Protein AF-A0A352HSD8-F1 (afdb_monomer)

Structure (mmCIF, N/CA/C/O backbone):
data_AF-A0A352HSD8-F1
#
_entry.id   AF-A0A352HSD8-F1
#
loop_
_atom_site.group_PDB
_atom_site.id
_atom_site.type_symbol
_atom_site.label_atom_id
_atom_site.label_alt_id
_atom_site.label_comp_id
_atom_site.label_asym_id
_atom_site.label_entity_id
_atom_site.label_seq_id
_atom_site.pdbx_PDB_ins_code
_atom_site.Cartn_x
_atom_site.Cartn_y
_atom_site.Cartn_z
_atom_site.occupancy
_atom_site.B_iso_or_equiv
_atom_site.auth_seq_id
_atom_site.auth_comp_id
_atom_site.auth_asym_id
_atom_site.auth_atom_id
_atom_site.pdbx_PDB_model_num
ATOM 1 N N . MET A 1 1 ? -58.521 2.408 -11.385 1.00 40.47 1 MET A N 1
ATOM 2 C CA . MET A 1 1 ? -57.598 2.775 -10.293 1.00 40.47 1 MET A CA 1
ATOM 3 C C . MET A 1 1 ? -56.200 2.446 -10.793 1.00 40.47 1 MET A C 1
ATOM 5 O O . MET A 1 1 ? -55.923 1.276 -11.010 1.00 40.47 1 MET A O 1
ATOM 9 N N . LEU A 1 2 ? -55.418 3.462 -11.162 1.00 31.62 2 LEU A N 1
ATOM 10 C CA . LEU A 1 2 ? -54.101 3.309 -11.788 1.00 31.62 2 LEU A CA 1
ATOM 11 C C . LEU A 1 2 ? -53.047 3.590 -10.711 1.00 31.62 2 LEU A C 1
ATOM 13 O O . LEU A 1 2 ? -52.979 4.710 -10.210 1.00 31.62 2 LEU A O 1
ATOM 17 N N . THR A 1 3 ? -52.281 2.580 -10.314 1.00 36.09 3 THR A N 1
ATOM 18 C CA . THR A 1 3 ? -51.208 2.733 -9.326 1.00 36.09 3 THR A CA 1
ATOM 19 C C . THR A 1 3 ? -49.914 3.022 -10.078 1.00 36.09 3 THR A C 1
ATOM 21 O O . THR A 1 3 ? -49.391 2.157 -10.775 1.00 36.09 3 THR A O 1
ATOM 24 N N . VAL A 1 4 ? -49.417 4.254 -9.978 1.00 36.19 4 VAL A N 1
ATOM 25 C CA . VAL A 1 4 ? -48.084 4.623 -10.467 1.00 36.19 4 VAL A CA 1
ATOM 26 C C . VAL A 1 4 ? -47.073 4.149 -9.428 1.00 36.19 4 VAL A C 1
ATOM 28 O O . VAL A 1 4 ? -47.082 4.624 -8.294 1.00 36.19 4 VAL A O 1
ATOM 31 N N . ALA A 1 5 ? -46.217 3.199 -9.800 1.00 42.53 5 ALA A N 1
ATOM 32 C CA . ALA A 1 5 ? -45.035 2.864 -9.019 1.00 42.53 5 ALA A CA 1
ATOM 33 C C . ALA A 1 5 ? -43.939 3.885 -9.351 1.00 42.53 5 ALA A C 1
ATOM 35 O O . ALA A 1 5 ? -43.409 3.901 -10.460 1.00 42.53 5 ALA A O 1
ATOM 36 N N . VAL A 1 6 ? -43.621 4.758 -8.396 1.00 39.59 6 VAL A N 1
ATOM 37 C CA . VAL A 1 6 ? -42.426 5.601 -8.465 1.00 39.59 6 VAL A CA 1
ATOM 38 C C . VAL A 1 6 ? -41.250 4.735 -8.023 1.00 39.59 6 VAL A C 1
ATOM 40 O O . VAL A 1 6 ? -41.078 4.465 -6.838 1.00 39.59 6 VAL A O 1
ATOM 43 N N . LEU A 1 7 ? -40.460 4.263 -8.986 1.00 39.25 7 LEU A N 1
ATOM 44 C CA . LEU A 1 7 ? -39.137 3.709 -8.718 1.00 39.25 7 LEU A CA 1
ATOM 45 C C . LEU A 1 7 ? -38.221 4.879 -8.351 1.00 39.25 7 LEU A C 1
ATOM 47 O O . LEU A 1 7 ? -37.704 5.5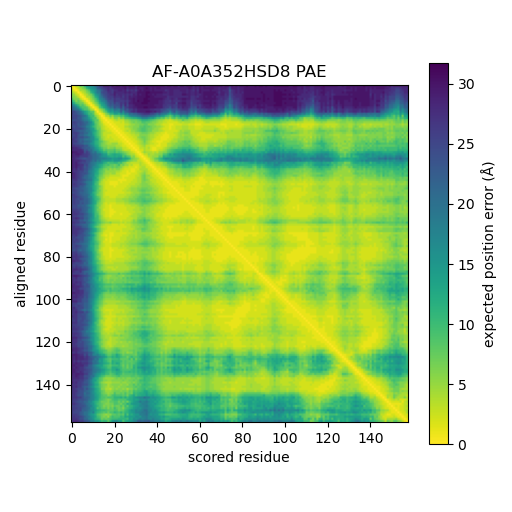74 -9.221 1.00 39.25 7 LEU A O 1
ATOM 51 N N . SER A 1 8 ? -38.041 5.125 -7.056 1.00 45.00 8 SER A N 1
ATOM 52 C CA . SER A 1 8 ? -36.947 5.961 -6.575 1.00 45.00 8 SER A CA 1
ATOM 53 C C . SER A 1 8 ? -35.644 5.190 -6.787 1.00 45.00 8 SER A C 1
ATOM 55 O O . SER A 1 8 ? -35.284 4.332 -5.980 1.00 45.00 8 SER A O 1
ATOM 57 N N . SER A 1 9 ? -34.954 5.458 -7.895 1.00 46.00 9 SER A N 1
ATOM 58 C CA . SER A 1 9 ? -33.572 5.031 -8.078 1.00 46.00 9 SER A CA 1
ATOM 59 C C . SER A 1 9 ? -32.712 5.776 -7.060 1.00 46.00 9 SER A C 1
ATOM 61 O O . SER A 1 9 ? -32.388 6.948 -7.246 1.00 46.00 9 SER A O 1
ATOM 63 N N . VAL A 1 10 ? -32.360 5.108 -5.965 1.00 45.06 10 VAL A N 1
ATOM 64 C CA . VAL A 1 10 ? -31.220 5.530 -5.155 1.00 45.06 10 VAL A CA 1
ATOM 65 C C . VAL A 1 10 ? -30.002 5.277 -6.035 1.00 45.06 10 VAL A C 1
ATOM 67 O O . VAL A 1 10 ? -29.630 4.127 -6.260 1.00 45.06 10 VAL A O 1
ATOM 70 N N . SER A 1 11 ? -29.421 6.333 -6.600 1.00 44.09 11 SER A N 1
ATOM 71 C CA . SER A 1 11 ? -28.093 6.268 -7.202 1.00 44.09 11 SER A CA 1
ATOM 72 C C . SER A 1 11 ? -27.098 6.004 -6.072 1.00 44.09 11 SER A C 1
ATOM 74 O O . SER A 1 11 ? -26.527 6.929 -5.496 1.00 44.09 11 SER A O 1
ATOM 76 N N . GLY A 1 12 ? -26.954 4.737 -5.684 1.00 42.44 12 GLY A N 1
ATOM 77 C CA . GLY A 1 12 ? -25.800 4.292 -4.921 1.00 42.44 12 GLY A CA 1
ATOM 78 C C . GLY A 1 12 ? -24.594 4.489 -5.823 1.00 42.44 12 GLY A C 1
ATOM 79 O O . GLY A 1 12 ? -24.432 3.753 -6.792 1.00 42.44 12 GLY A O 1
ATOM 80 N N . TYR A 1 13 ? -23.820 5.542 -5.575 1.00 51.59 13 TYR A N 1
ATOM 81 C CA . TYR A 1 13 ? -22.578 5.777 -6.296 1.00 51.59 13 TYR A CA 1
ATOM 82 C C . TYR A 1 13 ? -21.651 4.583 -6.054 1.00 51.59 13 TYR A C 1
ATOM 84 O O . TYR A 1 13 ? -21.460 4.163 -4.910 1.00 51.59 13 TYR A O 1
ATOM 92 N N . ALA A 1 14 ? -21.148 3.995 -7.139 1.00 55.03 14 ALA A N 1
ATOM 93 C CA . ALA A 1 14 ? -20.229 2.873 -7.065 1.00 55.03 14 ALA A CA 1
ATOM 94 C C . ALA A 1 14 ? -18.938 3.344 -6.387 1.00 55.03 14 ALA A C 1
ATOM 96 O O . ALA A 1 14 ? -18.363 4.360 -6.763 1.00 55.03 14 ALA A O 1
ATOM 97 N N . TYR A 1 15 ? -18.514 2.621 -5.356 1.00 65.44 15 TYR A N 1
ATOM 98 C CA . TYR A 1 15 ? -17.224 2.819 -4.714 1.00 65.44 15 TYR A CA 1
ATOM 99 C C . TYR A 1 15 ? -16.107 2.739 -5.775 1.00 65.44 15 TYR A C 1
ATOM 101 O O . TYR A 1 15 ? -15.970 1.714 -6.440 1.00 65.44 15 TYR A O 1
ATOM 109 N N . GLU A 1 16 ? -15.314 3.805 -5.927 1.00 74.50 16 GLU A N 1
ATOM 110 C CA . GLU A 1 16 ? -14.109 3.792 -6.765 1.00 74.50 16 GLU A CA 1
ATOM 111 C C . GLU A 1 16 ? -12.862 3.596 -5.881 1.00 74.50 16 GLU A C 1
ATOM 113 O O . GLU A 1 16 ? -12.639 4.399 -4.960 1.00 74.50 16 GLU A O 1
ATOM 118 N N . PRO A 1 17 ? -12.074 2.525 -6.098 1.00 84.69 17 PRO A N 1
ATOM 119 C CA . PRO A 1 17 ? -10.841 2.275 -5.354 1.00 84.69 17 PRO A CA 1
ATOM 120 C C . PRO A 1 17 ? -9.745 3.286 -5.719 1.00 84.69 17 PRO A C 1
ATOM 122 O O . PRO A 1 17 ? -9.711 3.827 -6.815 1.00 84.69 17 PRO A O 1
ATOM 125 N N . LEU A 1 18 ? -8.813 3.542 -4.806 1.00 86.31 18 LEU A N 1
ATOM 126 C CA . LEU A 1 18 ? -7.602 4.326 -5.078 1.00 86.31 18 LEU A CA 1
ATOM 127 C C . LEU A 1 18 ? -6.508 3.484 -5.742 1.00 86.31 18 LEU A C 1
ATOM 129 O O . LEU A 1 18 ? -5.683 4.010 -6.485 1.00 86.31 18 LEU A O 1
ATOM 133 N N . VAL A 1 19 ? -6.507 2.183 -5.457 1.00 90.75 19 VAL A N 1
ATOM 134 C CA . VAL A 1 19 ? -5.632 1.200 -6.095 1.00 90.75 19 VAL A CA 1
ATOM 135 C C . VAL A 1 19 ? -6.305 0.722 -7.380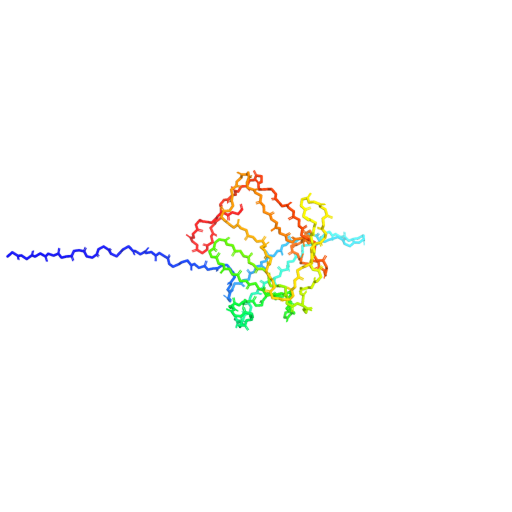 1.00 90.75 19 VAL A C 1
ATOM 137 O O . VAL A 1 19 ? -7.091 -0.222 -7.352 1.00 90.75 19 VAL A O 1
ATOM 140 N N . GLN A 1 20 ? -6.061 1.440 -8.476 1.00 91.50 20 GLN A N 1
ATOM 141 C CA . GLN A 1 20 ? -6.576 1.134 -9.813 1.00 91.50 20 GLN A CA 1
ATOM 142 C C . GLN A 1 20 ? -5.730 1.795 -10.905 1.00 91.50 20 GLN A C 1
ATOM 144 O O . GLN A 1 20 ? -5.053 2.796 -10.659 1.00 91.50 20 GLN A O 1
ATOM 149 N N . GLU A 1 21 ? -5.826 1.261 -12.121 1.00 91.62 21 GLU A N 1
ATOM 150 C CA . GLU A 1 21 ? -5.238 1.857 -13.323 1.00 91.62 21 GLU A CA 1
ATOM 151 C C . GLU A 1 21 ? -5.713 3.298 -13.567 1.00 91.62 21 GLU A C 1
ATOM 153 O O . GLU A 1 21 ? -6.793 3.716 -13.147 1.00 91.62 21 GLU A O 1
ATOM 158 N N . GLY A 1 22 ? -4.907 4.063 -14.306 1.00 88.06 22 GLY A N 1
ATOM 159 C CA . GLY A 1 22 ? -5.271 5.407 -14.764 1.00 88.06 22 GLY A CA 1
ATOM 160 C C . GLY A 1 22 ? -5.127 6.513 -13.714 1.00 88.06 22 GLY A C 1
ATOM 161 O O . GLY A 1 22 ? -5.310 7.684 -14.049 1.00 88.06 22 GLY A O 1
ATOM 162 N N . LEU A 1 23 ? -4.753 6.175 -12.476 1.00 86.25 23 LEU A N 1
ATOM 163 C CA . LEU A 1 23 ? -4.408 7.138 -11.432 1.00 86.25 23 LEU A CA 1
ATOM 164 C C . LEU A 1 23 ? -2.890 7.271 -11.275 1.00 86.25 23 LEU A C 1
ATOM 166 O O . LEU A 1 23 ? -2.152 6.287 -11.316 1.00 86.25 23 LEU A O 1
ATOM 170 N N . VAL A 1 24 ? -2.440 8.508 -11.047 1.00 88.44 24 VAL A N 1
ATOM 171 C CA . VAL A 1 24 ? -1.043 8.837 -10.739 1.00 88.44 24 VAL A CA 1
ATOM 172 C C . VAL A 1 24 ? -0.987 9.525 -9.382 1.00 88.44 24 VAL A C 1
ATOM 174 O O . VAL A 1 24 ? -1.669 10.525 -9.150 1.00 88.44 24 VAL A O 1
ATOM 177 N N . TRP A 1 25 ? -0.178 8.985 -8.480 1.00 85.94 25 TRP A N 1
ATOM 178 C CA . TRP A 1 25 ? 0.088 9.536 -7.162 1.00 85.94 25 TRP A CA 1
ATOM 179 C C . TRP A 1 25 ? 1.403 10.302 -7.220 1.00 85.94 25 TRP A C 1
ATOM 181 O O . TRP A 1 25 ? 2.460 9.721 -7.445 1.00 85.94 25 TRP A O 1
ATOM 191 N N . ASN A 1 26 ? 1.333 11.615 -7.025 1.00 85.31 26 ASN A N 1
ATOM 192 C CA . ASN A 1 26 ? 2.522 12.456 -6.982 1.00 85.31 26 ASN A CA 1
ATOM 193 C C . ASN A 1 26 ? 2.889 12.755 -5.530 1.00 85.31 26 ASN A C 1
ATOM 195 O O . ASN A 1 26 ? 2.081 13.331 -4.797 1.00 85.31 26 ASN A O 1
ATOM 199 N N . THR A 1 27 ? 4.106 12.407 -5.133 1.00 81.38 27 THR A N 1
ATOM 200 C CA . THR A 1 27 ? 4.726 12.890 -3.898 1.00 81.38 27 THR A CA 1
ATOM 201 C C . THR A 1 27 ? 5.756 13.955 -4.252 1.00 81.38 27 THR A C 1
ATOM 203 O O . THR A 1 27 ? 6.362 13.918 -5.318 1.00 81.38 27 THR A O 1
ATOM 206 N N . SER A 1 28 ? 5.910 14.965 -3.397 1.00 85.38 28 SER A N 1
ATOM 207 C CA . SER A 1 28 ? 6.910 16.013 -3.598 1.00 85.38 28 SER A CA 1
ATOM 208 C C . SER A 1 28 ? 7.726 16.219 -2.338 1.00 85.38 28 SER A C 1
ATOM 210 O O . SER A 1 28 ? 7.146 16.407 -1.264 1.00 85.38 28 SER A O 1
ATOM 212 N N . HIS A 1 29 ? 9.043 16.270 -2.477 1.00 82.12 29 HIS A N 1
ATOM 213 C CA . HIS A 1 29 ? 9.971 16.543 -1.385 1.00 82.12 29 HIS A CA 1
ATOM 214 C C . HIS A 1 29 ? 11.064 17.516 -1.813 1.00 82.12 29 HIS A C 1
ATOM 216 O O . HIS A 1 29 ? 11.312 17.733 -2.998 1.00 82.12 29 HIS A O 1
ATOM 222 N N . GLU A 1 30 ? 11.709 18.143 -0.834 1.00 89.00 30 GLU A N 1
ATOM 223 C CA . GLU A 1 30 ? 12.887 18.969 -1.078 1.00 89.00 30 GLU A CA 1
ATOM 224 C C . GLU A 1 30 ? 14.154 18.142 -0.870 1.00 89.00 30 GLU A C 1
ATOM 226 O O . GLU A 1 30 ? 14.381 17.575 0.200 1.00 89.00 30 GLU A O 1
ATOM 231 N N . GLU A 1 31 ? 15.008 18.115 -1.887 1.00 86.38 31 GLU A N 1
ATOM 232 C CA . GLU A 1 31 ? 16.352 17.560 -1.792 1.00 86.38 31 GLU A CA 1
ATOM 233 C C . GLU A 1 31 ? 17.384 18.674 -1.712 1.00 86.38 31 GLU A C 1
ATOM 235 O O . GLU A 1 31 ? 17.271 19.719 -2.361 1.00 86.38 31 GLU A O 1
ATOM 240 N N . ARG A 1 32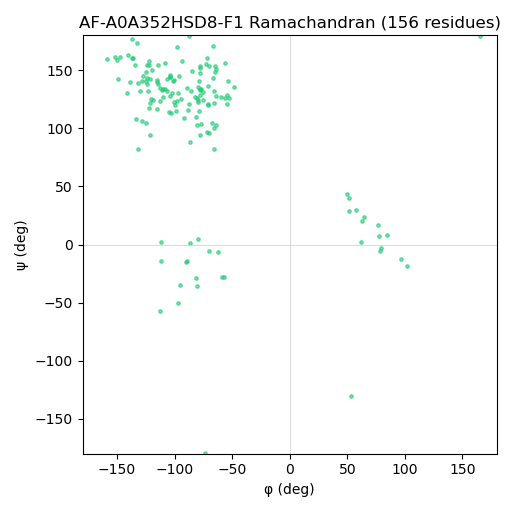 ? 18.439 18.422 -0.936 1.00 86.19 32 ARG A N 1
ATOM 241 C CA . ARG A 1 32 ? 19.577 19.325 -0.816 1.00 86.19 32 ARG A CA 1
ATOM 242 C C . ARG A 1 32 ? 20.879 18.551 -0.936 1.00 86.19 32 ARG A C 1
ATOM 244 O O . ARG A 1 32 ? 21.287 17.862 -0.005 1.00 86.19 32 ARG A O 1
ATOM 251 N N . GLU A 1 33 ? 21.567 18.726 -2.055 1.00 83.25 33 GLU A N 1
ATOM 252 C CA . GLU A 1 33 ? 22.951 18.275 -2.192 1.00 83.25 33 GLU A CA 1
ATOM 253 C C . GLU A 1 33 ? 23.901 19.253 -1.482 1.00 83.25 33 GLU A C 1
ATOM 255 O O . GLU A 1 33 ? 23.602 20.445 -1.326 1.00 83.25 33 GLU A O 1
ATOM 260 N N . TYR A 1 34 ? 25.063 18.761 -1.050 1.00 80.50 34 TYR A N 1
ATOM 261 C CA . TYR A 1 34 ? 26.072 19.576 -0.374 1.00 80.50 34 TYR A CA 1
ATOM 262 C C . TYR A 1 34 ? 26.472 20.783 -1.242 1.00 80.50 34 TYR A C 1
ATOM 264 O O . TYR A 1 34 ? 26.859 20.624 -2.396 1.00 80.50 34 TYR A O 1
ATOM 272 N N . ASN A 1 35 ? 26.379 21.994 -0.681 1.00 81.81 35 ASN A N 1
ATOM 273 C CA . ASN A 1 35 ? 26.607 23.280 -1.362 1.00 81.81 35 ASN A CA 1
ATOM 274 C C . ASN A 1 35 ? 25.649 23.623 -2.525 1.00 81.81 35 ASN A C 1
ATOM 276 O O . ASN A 1 35 ? 25.968 24.499 -3.329 1.00 81.81 35 ASN A O 1
ATOM 280 N N . SER A 1 36 ? 24.465 23.008 -2.595 1.00 85.88 36 SER A N 1
ATOM 281 C CA . SER A 1 36 ? 23.423 23.363 -3.571 1.00 85.88 36 SER A CA 1
ATOM 282 C C . SER A 1 36 ? 22.224 24.080 -2.931 1.00 85.88 36 SER A C 1
ATOM 284 O O . SER A 1 36 ? 21.949 23.955 -1.728 1.00 85.88 36 SER A O 1
ATOM 286 N N . SER A 1 37 ? 21.502 24.855 -3.744 1.00 89.19 37 SER A N 1
ATOM 287 C CA . SER A 1 37 ? 20.160 25.318 -3.390 1.00 89.19 37 SER A CA 1
ATOM 288 C C . SER A 1 37 ? 19.206 24.121 -3.326 1.00 89.19 37 SER A C 1
ATOM 290 O O . SER A 1 37 ? 19.344 23.216 -4.150 1.00 89.19 37 SER A O 1
ATOM 292 N N . PRO A 1 38 ? 18.241 24.107 -2.387 1.00 88.88 38 PRO A N 1
ATOM 293 C CA . PRO A 1 38 ? 17.209 23.081 -2.369 1.00 88.88 38 PRO A CA 1
ATOM 294 C C . PRO A 1 38 ? 16.499 23.009 -3.722 1.00 88.88 38 PRO A C 1
ATOM 296 O O . PRO A 1 38 ? 16.242 24.045 -4.345 1.00 88.88 38 PRO A O 1
ATOM 299 N N . ARG A 1 39 ? 16.185 21.795 -4.167 1.00 89.00 39 ARG A N 1
ATOM 300 C CA . ARG A 1 39 ? 15.337 21.559 -5.337 1.00 89.00 39 ARG A CA 1
ATOM 301 C C . ARG A 1 39 ? 14.131 20.729 -4.931 1.00 89.00 39 ARG A C 1
ATOM 303 O O . ARG A 1 39 ? 14.254 19.813 -4.121 1.00 89.00 39 ARG A O 1
ATOM 310 N N . THR A 1 40 ? 12.982 21.035 -5.518 1.00 89.56 40 THR A N 1
ATOM 311 C CA . THR A 1 40 ? 11.789 20.200 -5.386 1.00 89.56 40 THR A CA 1
ATOM 312 C C . THR A 1 40 ? 11.907 19.015 -6.333 1.00 89.56 40 THR A C 1
ATOM 314 O O . THR A 1 40 ? 12.087 19.200 -7.537 1.00 89.56 40 THR A O 1
ATOM 317 N N . VAL A 1 41 ? 11.794 17.814 -5.784 1.00 87.25 41 VAL A N 1
ATOM 318 C CA . VAL A 1 41 ? 11.638 16.567 -6.528 1.00 87.25 41 VAL A CA 1
ATOM 319 C C . VAL A 1 41 ? 10.169 16.173 -6.477 1.00 87.25 41 VAL A C 1
ATOM 321 O O . VAL A 1 41 ? 9.499 16.398 -5.469 1.00 87.25 41 VAL A O 1
ATOM 324 N N . ILE A 1 42 ? 9.660 15.659 -7.595 1.00 87.25 42 ILE A N 1
ATOM 325 C CA . ILE A 1 42 ? 8.310 15.112 -7.700 1.00 87.25 42 ILE A CA 1
ATOM 326 C C . ILE A 1 42 ? 8.455 13.667 -8.154 1.00 87.25 42 ILE A C 1
ATOM 328 O O . ILE A 1 42 ? 8.937 13.417 -9.259 1.00 87.25 42 ILE A O 1
ATOM 332 N N . ASP A 1 43 ? 8.018 12.746 -7.310 1.00 85.62 43 ASP A N 1
ATOM 333 C CA . ASP A 1 43 ? 7.963 11.326 -7.607 1.00 85.62 43 ASP A CA 1
ATOM 334 C C . ASP A 1 43 ? 6.545 10.952 -8.031 1.00 85.62 43 ASP A C 1
ATOM 336 O O . ASP A 1 43 ? 5.578 11.174 -7.301 1.00 85.62 43 ASP A O 1
ATOM 340 N N . SER A 1 44 ? 6.423 10.376 -9.226 1.00 90.19 44 SER A N 1
ATOM 341 C CA . SER A 1 44 ? 5.147 9.935 -9.788 1.00 90.19 44 SER A CA 1
ATOM 342 C C . SER A 1 44 ? 5.029 8.419 -9.716 1.00 90.19 44 SER A C 1
ATOM 344 O O . SER A 1 44 ? 5.752 7.689 -10.397 1.00 90.19 44 SER A O 1
ATOM 346 N N . TRP A 1 45 ? 4.078 7.960 -8.917 1.00 90.50 45 TRP A N 1
ATOM 347 C CA . TRP A 1 45 ? 3.721 6.561 -8.751 1.00 90.50 45 TRP A CA 1
ATOM 348 C C . TRP A 1 45 ? 2.423 6.268 -9.490 1.00 90.50 45 TRP A C 1
ATOM 350 O O . TRP A 1 45 ? 1.528 7.109 -9.530 1.00 90.50 45 TRP A O 1
ATOM 360 N N . TYR A 1 46 ? 2.289 5.088 -10.075 1.00 93.06 46 TYR A N 1
ATOM 361 C CA . TYR A 1 46 ? 1.069 4.697 -10.775 1.00 93.06 46 TYR A CA 1
ATOM 362 C C . TYR A 1 46 ? 0.819 3.198 -10.646 1.00 93.06 46 TYR A C 1
ATOM 364 O O . TYR A 1 46 ? 1.727 2.431 -10.325 1.00 93.06 46 TYR A O 1
ATOM 372 N N . PHE A 1 47 ? -0.420 2.787 -10.899 1.00 94.56 47 PHE A N 1
ATOM 373 C CA . PHE A 1 47 ? -0.804 1.382 -10.934 1.00 94.56 47 PHE A CA 1
ATOM 374 C C . PHE A 1 47 ? -0.940 0.900 -12.374 1.00 94.56 47 PHE A C 1
ATOM 376 O O . PHE A 1 47 ? -1.598 1.549 -13.188 1.00 94.56 47 PHE A O 1
ATOM 383 N N . ASP A 1 48 ? -0.310 -0.231 -12.675 1.00 95.69 48 ASP A N 1
ATOM 384 C CA . ASP A 1 48 ? -0.438 -0.895 -13.973 1.00 95.69 48 ASP A CA 1
ATOM 385 C C . ASP A 1 48 ? -1.641 -1.857 -14.003 1.00 95.69 48 ASP A C 1
ATOM 387 O O . ASP A 1 48 ? -2.362 -2.024 -13.006 1.00 95.69 48 ASP A O 1
ATOM 391 N N . ALA A 1 49 ? -1.840 -2.493 -15.159 1.00 95.56 49 ALA A N 1
ATOM 392 C CA . ALA A 1 49 ? -2.862 -3.501 -15.387 1.00 95.56 49 ALA A CA 1
ATOM 393 C C . ALA A 1 49 ? -2.879 -4.564 -14.273 1.00 95.56 49 ALA A C 1
ATOM 395 O O . ALA A 1 49 ? -1.814 -5.038 -13.852 1.00 95.56 49 ALA A O 1
ATOM 396 N N . PRO A 1 50 ? -4.072 -4.947 -13.783 1.00 96.25 50 PRO A N 1
ATOM 397 C CA . PRO A 1 50 ? -4.198 -5.883 -12.686 1.00 96.25 50 PRO A CA 1
ATOM 398 C C . PRO A 1 50 ? -3.674 -7.268 -13.061 1.00 96.25 50 PRO A C 1
ATOM 400 O O . PRO A 1 50 ? -3.791 -7.727 -14.199 1.00 96.25 50 PRO A O 1
ATOM 403 N N . VAL A 1 51 ? -3.152 -7.961 -12.056 1.00 97.25 51 VAL A N 1
ATOM 404 C CA . VAL A 1 51 ? -2.646 -9.329 -12.141 1.00 97.25 51 VAL A CA 1
ATOM 405 C C . VAL A 1 51 ? -3.291 -10.197 -11.063 1.00 97.25 51 VAL A C 1
ATOM 407 O O . VAL A 1 51 ? -3.557 -9.739 -9.953 1.00 97.25 51 VAL A O 1
ATOM 410 N N . GLU A 1 52 ? -3.539 -11.465 -11.385 1.00 97.81 52 GLU A N 1
ATOM 411 C CA . GLU A 1 52 ? -3.990 -12.461 -10.410 1.00 97.81 52 GLU A CA 1
ATOM 412 C C . GLU A 1 52 ? -2.785 -13.104 -9.728 1.00 97.81 52 GLU A C 1
ATOM 414 O O . GLU A 1 52 ? -1.945 -13.727 -10.380 1.00 97.81 52 GLU A O 1
ATOM 419 N N . MET A 1 53 ? -2.712 -12.977 -8.406 1.00 95.88 53 MET A N 1
ATOM 420 C CA . MET A 1 53 ? -1.666 -13.569 -7.574 1.00 95.88 53 MET A CA 1
ATOM 421 C C . MET A 1 53 ? -2.312 -14.113 -6.303 1.00 95.88 53 MET A C 1
ATOM 423 O O . MET A 1 53 ? -3.231 -13.506 -5.768 1.00 95.88 53 MET A O 1
ATOM 427 N N . CYS A 1 54 ? -1.890 -15.284 -5.823 1.00 93.81 54 CYS A N 1
ATOM 428 C CA . CYS A 1 54 ? -2.395 -15.857 -4.563 1.00 93.81 54 CYS A CA 1
ATOM 429 C C . CYS A 1 54 ? -3.943 -15.920 -4.452 1.00 93.81 54 CYS A C 1
ATOM 431 O O . CYS A 1 54 ? -4.498 -15.873 -3.356 1.00 93.81 54 CYS A O 1
ATOM 433 N N . GLY A 1 55 ? -4.647 -16.034 -5.587 1.00 94.62 55 GLY A N 1
ATOM 434 C CA . GLY A 1 55 ? -6.113 -16.080 -5.656 1.00 94.62 55 GLY A CA 1
ATOM 435 C C . GLY A 1 55 ? -6.825 -14.733 -5.470 1.00 94.62 55 GLY A C 1
ATOM 436 O O . GLY A 1 55 ? -8.018 -14.729 -5.163 1.00 94.62 55 GLY A O 1
ATOM 437 N N . ARG A 1 56 ? -6.113 -13.609 -5.604 1.00 96.56 56 ARG A N 1
ATOM 438 C CA . ARG A 1 56 ? -6.665 -12.253 -5.539 1.00 96.56 56 ARG A CA 1
ATOM 439 C C . ARG A 1 56 ? -6.109 -11.391 -6.674 1.00 96.56 56 ARG A C 1
ATOM 441 O O . ARG A 1 56 ? -4.985 -11.587 -7.137 1.00 96.56 56 ARG A O 1
ATOM 448 N N . THR A 1 57 ? -6.874 -10.372 -7.045 1.00 97.00 57 THR A N 1
ATOM 449 C CA . THR A 1 57 ? -6.453 -9.347 -8.000 1.00 97.00 57 THR A CA 1
ATOM 450 C C . THR A 1 57 ? -5.612 -8.275 -7.304 1.00 97.00 57 THR A C 1
ATOM 452 O O . THR A 1 57 ? -6.064 -7.669 -6.328 1.00 97.00 57 THR A O 1
ATOM 455 N N . TYR A 1 58 ? -4.420 -8.003 -7.832 1.00 97.31 58 TYR A N 1
ATOM 456 C CA . TYR A 1 58 ? -3.547 -6.914 -7.394 1.00 97.31 58 TYR A CA 1
ATOM 457 C C . TYR A 1 58 ? -3.195 -5.993 -8.552 1.00 97.31 58 TYR A C 1
ATOM 459 O O . TYR A 1 58 ? -3.135 -6.417 -9.701 1.00 97.31 58 TYR A O 1
ATOM 467 N N . HIS A 1 59 ? -2.879 -4.746 -8.231 1.00 97.00 59 HIS A N 1
ATOM 468 C CA . HIS A 1 59 ? -2.289 -3.789 -9.148 1.00 97.00 59 HIS A CA 1
ATOM 469 C C . HIS A 1 59 ? -0.794 -3.613 -8.844 1.00 97.00 59 HIS A C 1
ATOM 471 O O . HIS A 1 59 ? -0.438 -3.331 -7.693 1.00 97.00 59 HIS A O 1
ATOM 477 N N . PRO A 1 60 ? 0.095 -3.744 -9.844 1.00 95.81 60 PRO A N 1
ATOM 478 C CA . PRO A 1 60 ? 1.510 -3.433 -9.677 1.00 95.81 60 PRO A CA 1
ATOM 479 C C . PRO A 1 60 ? 1.691 -1.933 -9.419 1.00 95.81 60 PRO A C 1
ATOM 481 O O . PRO A 1 60 ? 1.297 -1.120 -10.255 1.00 95.81 60 PRO A O 1
ATOM 484 N N . LEU A 1 61 ? 2.299 -1.564 -8.290 1.00 93.44 61 LEU A N 1
ATOM 485 C CA . LEU A 1 61 ? 2.730 -0.195 -8.010 1.00 93.44 61 LEU A CA 1
ATOM 486 C C . LEU A 1 61 ? 4.053 0.068 -8.733 1.00 93.44 61 LEU A C 1
ATOM 488 O O . LEU A 1 61 ? 5.044 -0.632 -8.494 1.00 93.44 61 LEU A O 1
ATOM 492 N N . LYS A 1 62 ? 4.082 1.088 -9.590 1.00 92.69 62 LYS A N 1
ATOM 493 C CA . LYS A 1 62 ? 5.234 1.427 -10.423 1.00 92.69 62 LYS A CA 1
ATOM 494 C C . LYS A 1 62 ? 5.703 2.863 -10.251 1.00 92.69 62 LYS A C 1
ATOM 496 O O . LYS A 1 62 ? 4.905 3.774 -10.055 1.00 92.69 62 LYS A O 1
ATOM 501 N N . GLN A 1 63 ? 7.008 3.044 -10.423 1.00 89.81 63 GLN A N 1
ATOM 502 C CA . GLN A 1 63 ? 7.671 4.333 -10.603 1.00 89.81 63 GLN A CA 1
ATOM 503 C C . GLN A 1 63 ? 8.775 4.143 -11.654 1.00 89.81 63 GLN A C 1
ATOM 505 O O . GLN A 1 63 ? 9.555 3.196 -11.563 1.00 89.81 63 GLN A O 1
ATOM 510 N N . ASN A 1 64 ? 8.839 5.015 -12.667 1.00 88.56 64 ASN A N 1
ATOM 511 C CA . ASN A 1 64 ? 9.801 4.908 -13.781 1.00 88.56 64 ASN A CA 1
ATOM 512 C C . ASN A 1 64 ? 9.842 3.501 -14.422 1.00 88.56 64 ASN A C 1
ATOM 514 O O . ASN A 1 64 ? 10.914 2.944 -14.651 1.00 88.56 64 ASN A O 1
ATOM 518 N N . ASP A 1 65 ? 8.666 2.904 -14.640 1.00 88.19 65 ASP A N 1
ATOM 519 C CA . ASP A 1 65 ? 8.443 1.550 -15.185 1.00 88.19 65 ASP A CA 1
ATOM 520 C C . ASP A 1 65 ? 9.005 0.380 -14.360 1.00 88.19 65 ASP A C 1
ATOM 522 O O . ASP A 1 65 ? 8.830 -0.785 -14.727 1.00 88.19 65 ASP A O 1
ATOM 526 N N . LYS A 1 66 ? 9.606 0.662 -13.202 1.00 91.38 66 LYS A N 1
ATOM 527 C CA . LYS A 1 66 ? 10.006 -0.346 -12.224 1.00 91.38 66 LYS A CA 1
ATOM 528 C C . LYS A 1 66 ? 8.830 -0.664 -11.304 1.00 91.38 66 LYS A C 1
ATOM 530 O O . LYS A 1 66 ? 8.214 0.247 -10.757 1.00 91.38 66 LYS A O 1
ATOM 535 N N . THR A 1 67 ? 8.555 -1.950 -11.103 1.00 92.38 67 THR A N 1
ATOM 536 C CA . THR A 1 67 ? 7.607 -2.428 -10.088 1.00 92.38 67 THR A CA 1
ATOM 537 C C . THR A 1 67 ? 8.252 -2.382 -8.706 1.00 92.38 67 THR A C 1
ATOM 539 O O . THR A 1 67 ? 9.396 -2.801 -8.540 1.00 92.38 67 THR A O 1
ATOM 542 N N . PHE A 1 68 ? 7.519 -1.863 -7.724 1.00 89.50 68 PHE A N 1
ATOM 543 C CA . PHE A 1 68 ? 7.949 -1.788 -6.323 1.00 89.50 68 PHE A CA 1
ATOM 544 C C . PHE A 1 68 ? 7.149 -2.706 -5.402 1.00 89.50 68 PHE A C 1
ATOM 546 O O . PHE A 1 68 ? 7.558 -2.950 -4.275 1.00 89.50 68 PHE A O 1
ATOM 553 N N . GLY A 1 69 ? 6.020 -3.221 -5.874 1.00 91.75 69 GLY A N 1
ATOM 554 C CA . GLY A 1 69 ? 5.195 -4.167 -5.143 1.00 91.75 69 GLY A CA 1
ATOM 555 C C . GLY A 1 69 ? 3.821 -4.286 -5.779 1.00 91.75 69 GLY A C 1
ATOM 556 O O . GLY A 1 69 ? 3.511 -3.606 -6.761 1.00 91.75 69 GLY A O 1
ATOM 557 N N . TYR A 1 70 ? 2.990 -5.141 -5.201 1.00 95.00 70 TYR A N 1
ATOM 558 C CA . TYR A 1 70 ? 1.634 -5.390 -5.674 1.00 95.00 70 TYR A CA 1
ATOM 559 C C . TYR A 1 70 ? 0.651 -5.012 -4.582 1.00 95.00 70 TYR A C 1
ATOM 561 O O . TYR A 1 70 ? 0.745 -5.498 -3.455 1.00 95.00 70 TYR A O 1
ATOM 569 N N . MET A 1 71 ? -0.285 -4.128 -4.909 1.00 95.44 71 MET A N 1
ATOM 570 C CA . MET A 1 71 ? -1.249 -3.617 -3.945 1.00 95.44 71 MET A CA 1
ATOM 571 C C . MET A 1 71 ? -2.664 -3.954 -4.369 1.00 95.44 71 MET A C 1
ATOM 573 O O . MET A 1 71 ? -2.983 -4.020 -5.553 1.00 95.44 71 MET A O 1
ATOM 577 N N . ARG A 1 72 ? -3.544 -4.127 -3.393 1.00 95.94 72 ARG A N 1
ATOM 578 C CA . ARG A 1 72 ? -4.983 -4.210 -3.633 1.00 95.94 72 ARG A CA 1
ATOM 579 C C . ARG A 1 72 ? -5.727 -3.391 -2.600 1.00 95.94 72 ARG A C 1
ATOM 581 O O . ARG A 1 72 ? -5.210 -3.121 -1.517 1.00 95.94 72 ARG A O 1
ATOM 588 N N . GLN A 1 73 ? -6.968 -3.053 -2.911 1.00 94.31 73 GLN A N 1
ATOM 589 C CA . GLN A 1 73 ? -7.845 -2.370 -1.976 1.00 94.31 73 GLN A CA 1
ATOM 590 C C . GLN A 1 73 ? -9.126 -3.171 -1.767 1.00 94.31 73 GLN A C 1
ATOM 592 O O . GLN A 1 73 ? -9.757 -3.605 -2.727 1.00 94.31 73 GLN A O 1
ATOM 597 N N . ASP A 1 74 ? -9.500 -3.358 -0.506 1.00 92.94 74 ASP A N 1
ATOM 598 C CA . ASP A 1 74 ? -10.758 -3.981 -0.098 1.00 92.94 74 ASP A CA 1
ATOM 599 C C . ASP A 1 74 ? -11.458 -3.066 0.906 1.00 92.94 74 ASP A C 1
ATOM 601 O O . ASP A 1 74 ? -11.004 -2.873 2.038 1.00 92.94 74 ASP A O 1
ATOM 605 N N . GLY A 1 75 ? -12.524 -2.419 0.431 1.00 89.31 75 GLY A N 1
ATOM 606 C CA . GLY A 1 75 ? -13.162 -1.309 1.128 1.00 89.31 75 GLY A CA 1
ATOM 607 C C . GLY A 1 75 ? -12.152 -0.220 1.496 1.00 89.31 75 GLY A C 1
ATOM 608 O O . GLY A 1 75 ? -11.349 0.228 0.683 1.00 89.31 75 GLY A O 1
ATOM 609 N N . ASP A 1 76 ? -12.154 0.207 2.750 1.00 88.25 76 ASP A N 1
ATOM 610 C CA . ASP A 1 76 ? -11.274 1.288 3.194 1.00 88.25 76 ASP A CA 1
ATOM 611 C C . ASP A 1 76 ? -9.829 0.840 3.477 1.00 88.25 76 ASP A C 1
ATOM 613 O O . ASP A 1 76 ? -9.016 1.649 3.913 1.00 88.25 76 ASP A O 1
ATOM 617 N N . LYS A 1 77 ? -9.478 -0.425 3.213 1.00 92.75 77 LYS A N 1
ATOM 618 C CA . LYS A 1 77 ? -8.158 -0.978 3.527 1.00 92.75 77 LYS A CA 1
ATOM 619 C C . LYS A 1 77 ? -7.342 -1.269 2.284 1.00 92.75 77 LYS A C 1
ATOM 621 O O . LYS A 1 77 ? -7.817 -1.904 1.343 1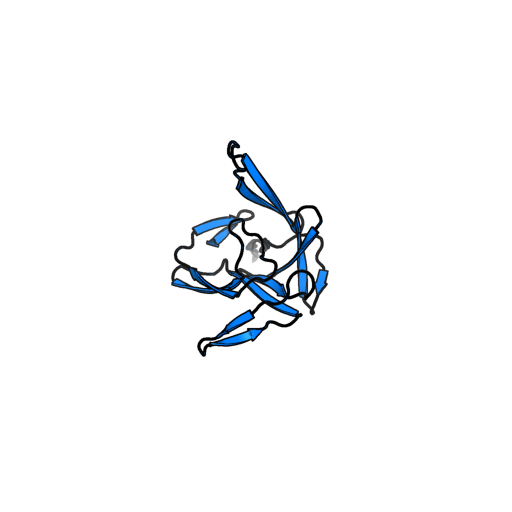.00 92.75 77 LYS A O 1
ATOM 626 N N . VAL A 1 78 ? -6.089 -0.841 2.319 1.00 93.38 78 VAL A N 1
ATOM 627 C CA . VAL A 1 78 ? -5.102 -1.055 1.265 1.00 93.38 78 VAL A CA 1
ATOM 628 C C . VAL A 1 78 ? -4.058 -2.038 1.755 1.00 93.38 78 VAL A C 1
ATOM 630 O O . VAL A 1 78 ? -3.451 -1.831 2.804 1.00 93.38 78 VAL A O 1
ATOM 633 N N . TYR A 1 79 ? -3.837 -3.085 0.974 1.00 95.38 79 TYR A N 1
ATOM 634 C CA . TYR A 1 79 ? -2.929 -4.174 1.294 1.00 95.38 79 TYR A CA 1
ATOM 635 C C . TYR A 1 79 ? -1.768 -4.212 0.305 1.00 95.38 79 TYR A C 1
ATOM 637 O O . TYR A 1 79 ? -1.980 -3.994 -0.888 1.00 95.38 79 TYR A O 1
ATOM 645 N N . LEU A 1 80 ? -0.572 -4.518 0.800 1.00 94.06 80 LEU A N 1
ATOM 646 C CA . LEU A 1 80 ? 0.628 -4.838 0.030 1.00 94.06 80 LEU A CA 1
ATOM 647 C C . LEU A 1 80 ? 0.894 -6.339 0.126 1.00 94.06 80 LEU A C 1
ATOM 649 O O . LEU A 1 80 ? 0.875 -6.899 1.222 1.00 94.06 80 LEU A O 1
ATOM 653 N N . LEU A 1 81 ? 1.148 -6.977 -1.009 1.00 95.12 81 LEU A N 1
ATOM 654 C CA . LEU A 1 81 ? 1.526 -8.382 -1.081 1.00 95.12 81 LEU A CA 1
ATOM 655 C C . LEU A 1 81 ? 3.002 -8.566 -0.707 1.00 95.12 81 LEU A C 1
ATOM 657 O O . LEU A 1 81 ? 3.867 -7.877 -1.248 1.00 95.12 81 LEU A O 1
ATOM 661 N N . VAL A 1 82 ? 3.287 -9.546 0.150 1.00 93.75 82 VAL A N 1
ATOM 662 C CA . VAL A 1 82 ? 4.631 -10.114 0.306 1.00 93.75 82 VAL A CA 1
ATOM 663 C C . VAL A 1 82 ? 4.856 -11.060 -0.872 1.00 93.75 82 VAL A C 1
ATOM 665 O O . VAL A 1 82 ? 4.410 -12.207 -0.856 1.00 93.75 82 VAL A O 1
ATOM 668 N N . ASP A 1 83 ? 5.468 -10.562 -1.943 1.00 92.75 83 ASP A N 1
ATOM 669 C CA . ASP A 1 83 ? 5.626 -11.306 -3.201 1.00 92.75 83 ASP A CA 1
ATOM 670 C C . ASP A 1 83 ? 6.915 -12.148 -3.253 1.00 92.75 83 ASP A C 1
ATOM 672 O O . ASP A 1 83 ? 7.012 -13.056 -4.074 1.00 92.75 83 ASP A O 1
ATOM 676 N N . GLY A 1 84 ? 7.866 -11.906 -2.344 1.00 90.44 84 GLY A N 1
ATOM 677 C CA . GLY A 1 84 ? 9.166 -12.582 -2.296 1.00 90.44 84 GLY A CA 1
ATOM 678 C C . GLY A 1 84 ? 10.202 -12.066 -3.304 1.00 90.44 84 GLY A C 1
ATOM 679 O O . GLY A 1 84 ? 11.354 -12.485 -3.224 1.00 90.44 84 GLY A O 1
ATOM 680 N N . ASP A 1 85 ? 9.817 -11.154 -4.200 1.00 89.50 85 ASP A N 1
ATOM 681 C CA . ASP A 1 85 ? 10.668 -10.593 -5.255 1.00 89.50 85 ASP A CA 1
ATOM 682 C C . ASP A 1 85 ? 10.954 -9.102 -5.016 1.00 89.50 85 ASP A C 1
ATOM 684 O O . ASP A 1 85 ? 12.109 -8.682 -4.942 1.00 89.50 85 ASP A O 1
ATOM 688 N N . ASN A 1 86 ? 9.899 -8.288 -4.912 1.00 87.62 86 ASN A N 1
ATOM 689 C CA . ASN A 1 86 ? 9.988 -6.851 -4.645 1.00 87.62 86 ASN A CA 1
ATOM 690 C C . ASN A 1 86 ? 9.828 -6.554 -3.155 1.00 87.62 86 ASN A C 1
ATOM 692 O O . ASN A 1 86 ? 10.451 -5.627 -2.645 1.00 87.62 86 ASN A O 1
ATOM 696 N N . ILE A 1 87 ? 8.984 -7.336 -2.480 1.00 87.94 87 ILE A N 1
ATOM 697 C CA . ILE A 1 87 ? 8.674 -7.223 -1.062 1.00 87.94 87 ILE A CA 1
ATOM 698 C C . ILE A 1 87 ? 8.951 -8.577 -0.409 1.00 87.94 87 ILE A C 1
ATOM 700 O O . ILE A 1 87 ? 8.179 -9.531 -0.551 1.00 87.94 87 ILE A O 1
ATOM 704 N N . SER A 1 88 ? 10.059 -8.647 0.323 1.00 87.25 88 SER A N 1
ATOM 705 C CA . SER A 1 88 ? 10.498 -9.817 1.082 1.00 87.25 88 SER A CA 1
ATOM 706 C C . SER A 1 88 ? 10.903 -9.423 2.502 1.00 87.25 88 SER A C 1
ATOM 708 O O . SER A 1 88 ? 10.936 -8.243 2.853 1.00 87.25 88 SER A O 1
ATOM 710 N N . ASP A 1 89 ? 11.186 -10.431 3.329 1.00 83.44 89 ASP A N 1
ATOM 711 C CA . ASP A 1 89 ? 11.858 -10.266 4.624 1.00 83.44 89 ASP A CA 1
ATOM 712 C C . ASP A 1 89 ? 11.150 -9.318 5.609 1.00 83.44 89 ASP A C 1
ATOM 714 O O . ASP A 1 89 ? 11.788 -8.709 6.470 1.00 83.44 89 ASP A O 1
ATOM 718 N N . ILE A 1 90 ? 9.819 -9.221 5.527 1.00 86.38 90 ILE A N 1
ATOM 719 C CA . ILE A 1 90 ? 9.021 -8.474 6.502 1.00 86.38 90 ILE A CA 1
ATOM 720 C C . ILE A 1 90 ? 8.868 -9.309 7.767 1.00 86.38 90 ILE A C 1
ATOM 722 O O . ILE A 1 90 ? 8.416 -10.457 7.738 1.00 86.38 90 ILE A O 1
ATOM 726 N N . TRP A 1 91 ? 9.190 -8.704 8.905 1.00 86.25 91 TRP A N 1
ATOM 727 C CA . TRP A 1 91 ? 9.027 -9.329 10.208 1.00 86.25 91 TRP A CA 1
ATOM 728 C C . TRP A 1 91 ? 8.534 -8.338 11.259 1.00 86.25 91 TRP A C 1
ATOM 730 O O . TRP A 1 91 ? 8.576 -7.118 11.083 1.00 86.25 91 TRP A O 1
ATOM 740 N N . TYR A 1 92 ? 8.036 -8.885 12.364 1.00 86.31 92 TYR A N 1
ATOM 741 C CA . TYR A 1 92 ? 7.561 -8.117 13.509 1.00 86.31 92 TYR A CA 1
ATOM 742 C C . TYR A 1 92 ? 7.743 -8.882 14.812 1.00 86.31 92 TYR A C 1
ATOM 744 O O . TYR A 1 92 ? 7.854 -10.108 14.817 1.00 86.31 92 TYR A O 1
ATOM 752 N N . TYR A 1 93 ? 7.763 -8.154 15.927 1.00 84.69 93 TYR A N 1
ATOM 753 C CA . TYR A 1 93 ? 7.692 -8.751 17.256 1.00 84.69 93 TYR A CA 1
ATOM 754 C C . TYR A 1 93 ? 6.253 -8.705 17.764 1.00 84.69 93 TYR A C 1
ATOM 756 O O . TYR A 1 93 ? 5.621 -7.649 17.733 1.00 84.69 93 TYR A O 1
ATOM 764 N N . ASN A 1 94 ? 5.731 -9.834 18.243 1.00 83.75 94 ASN A N 1
ATOM 765 C CA . ASN A 1 94 ? 4.444 -9.848 18.941 1.00 83.75 94 ASN A CA 1
ATOM 766 C C . ASN A 1 94 ? 4.573 -9.244 20.358 1.00 83.75 94 ASN A C 1
ATOM 768 O O . ASN A 1 94 ? 5.657 -8.878 20.818 1.00 83.75 94 ASN A O 1
ATOM 772 N N . GLU A 1 95 ? 3.463 -9.212 21.095 1.00 82.56 95 GLU A N 1
ATOM 773 C CA . GLU A 1 95 ? 3.411 -8.736 22.487 1.00 82.56 95 GLU A CA 1
ATOM 774 C C . GLU A 1 95 ? 4.362 -9.499 23.434 1.00 82.56 95 GLU A C 1
ATOM 776 O O . GLU A 1 95 ? 4.863 -8.933 24.407 1.00 82.56 95 GLU A O 1
ATOM 781 N N . ASN A 1 96 ? 4.667 -10.762 23.120 1.00 89.50 96 ASN A N 1
ATOM 782 C CA . ASN A 1 96 ? 5.589 -11.617 23.873 1.00 89.50 96 ASN A CA 1
ATOM 783 C C . ASN A 1 96 ? 7.060 -11.456 23.449 1.00 89.50 96 ASN A C 1
ATOM 785 O O . ASN A 1 96 ? 7.929 -12.101 24.033 1.00 89.50 96 ASN A O 1
ATOM 789 N N . ARG A 1 97 ? 7.358 -10.572 22.485 1.00 84.81 97 ARG A N 1
ATOM 790 C CA . ARG A 1 97 ? 8.681 -10.379 21.861 1.00 84.81 97 ARG A CA 1
ATOM 791 C C . ARG A 1 97 ? 9.190 -11.579 21.063 1.00 84.81 97 ARG A C 1
ATOM 793 O O . ARG A 1 97 ? 10.393 -11.699 20.832 1.00 84.81 97 ARG A O 1
ATOM 800 N N . ASP A 1 98 ? 8.288 -12.426 20.593 1.00 89.25 98 ASP A N 1
ATOM 801 C CA . ASP A 1 98 ? 8.612 -13.450 19.608 1.00 89.25 98 ASP A CA 1
ATOM 802 C C . ASP A 1 98 ? 8.668 -12.808 18.220 1.00 89.25 98 ASP A C 1
ATOM 804 O O . ASP A 1 98 ? 7.791 -12.014 17.864 1.00 89.25 98 ASP A O 1
ATOM 808 N N . ARG A 1 99 ? 9.695 -13.151 17.437 1.00 87.88 99 ARG A N 1
ATOM 809 C CA . ARG A 1 99 ? 9.832 -12.697 16.049 1.00 87.88 99 ARG A CA 1
ATOM 810 C C . ARG A 1 99 ? 8.957 -13.553 15.136 1.00 87.88 99 ARG A C 1
ATOM 812 O O . ARG A 1 99 ? 9.112 -14.771 15.112 1.00 87.88 99 ARG A O 1
ATOM 819 N N . PHE A 1 100 ? 8.101 -12.903 14.358 1.00 88.31 100 PHE A N 1
ATOM 820 C CA . PHE A 1 100 ? 7.321 -13.508 13.281 1.00 88.31 100 PHE A CA 1
ATOM 821 C C . PHE A 1 100 ? 7.787 -12.959 11.946 1.00 88.31 100 PHE A C 1
ATOM 823 O O . PHE A 1 100 ? 7.972 -11.752 11.808 1.00 88.31 100 PHE A O 1
ATOM 830 N N . GLU A 1 101 ? 7.959 -13.849 10.980 1.00 89.19 101 GLU A N 1
ATOM 831 C CA . GLU A 1 101 ? 8.29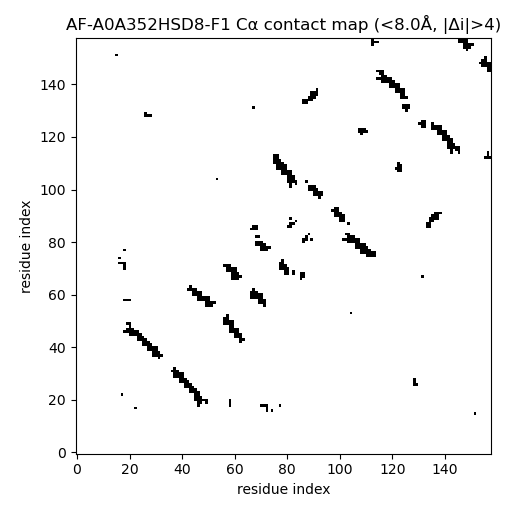9 -13.517 9.600 1.00 89.19 101 GLU A CA 1
ATOM 832 C C . GLU A 1 101 ? 7.072 -13.785 8.733 1.00 89.19 101 GLU A C 1
ATOM 834 O O . GLU A 1 101 ? 6.408 -14.813 8.893 1.00 89.19 101 GLU A O 1
ATOM 839 N N . LEU A 1 102 ? 6.752 -12.841 7.853 1.00 90.69 102 LEU A N 1
ATOM 840 C CA . LEU A 1 102 ? 5.688 -13.020 6.876 1.00 90.69 102 LEU A CA 1
ATOM 841 C C . LEU A 1 102 ? 6.199 -13.872 5.717 1.00 90.69 102 LEU A C 1
ATOM 843 O O . LEU A 1 102 ? 7.342 -13.741 5.280 1.00 90.69 102 LEU A O 1
ATOM 847 N N . SER A 1 103 ? 5.342 -14.758 5.228 1.00 92.69 103 SER A N 1
ATOM 848 C CA . SER A 1 103 ? 5.634 -15.650 4.112 1.00 92.69 103 SER A CA 1
ATOM 849 C C . SER A 1 103 ? 5.182 -15.045 2.788 1.00 92.69 103 SER A C 1
ATOM 851 O O . SER A 1 103 ? 4.272 -14.220 2.739 1.00 92.69 103 SER A O 1
ATOM 853 N N . THR A 1 104 ? 5.771 -15.503 1.682 1.00 93.56 104 THR A N 1
ATOM 854 C CA . THR A 1 104 ? 5.265 -15.172 0.346 1.00 93.56 104 THR A CA 1
ATOM 855 C C . THR A 1 104 ? 3.784 -15.537 0.229 1.00 93.56 104 THR A C 1
ATOM 857 O O . THR A 1 104 ? 3.390 -16.668 0.519 1.00 93.56 104 THR A O 1
ATOM 860 N N . GLY A 1 105 ? 2.976 -14.584 -0.227 1.00 94.50 105 GLY A N 1
ATOM 861 C CA . GLY A 1 105 ? 1.520 -14.691 -0.298 1.00 94.50 105 GLY A CA 1
ATOM 862 C C . GLY A 1 105 ? 0.779 -14.071 0.886 1.00 94.50 105 GLY A C 1
ATOM 863 O O . GLY A 1 105 ? -0.434 -13.884 0.784 1.00 94.50 105 GLY A O 1
ATOM 864 N N . ASP A 1 106 ? 1.478 -13.721 1.969 1.00 94.88 106 ASP A N 1
ATOM 865 C CA . ASP A 1 106 ? 0.900 -12.920 3.045 1.00 94.88 106 ASP A CA 1
ATOM 866 C C . ASP A 1 106 ? 0.693 -11.471 2.594 1.00 94.88 106 ASP A C 1
ATOM 868 O O . ASP A 1 106 ? 1.294 -10.980 1.636 1.00 94.88 106 ASP A O 1
ATOM 872 N N . GLU A 1 107 ? -0.174 -10.766 3.313 1.00 94.44 107 GLU A N 1
ATOM 873 C CA . GLU A 1 107 ? -0.518 -9.384 3.017 1.00 94.44 107 GLU A CA 1
ATOM 874 C C . GLU A 1 107 ? -0.293 -8.499 4.227 1.00 94.44 107 GLU A C 1
ATOM 876 O O . GLU A 1 107 ? -0.653 -8.850 5.353 1.00 94.44 107 GLU A O 1
ATOM 881 N N . VAL A 1 108 ? 0.220 -7.302 3.969 1.00 92.19 108 VAL A N 1
ATOM 882 C CA . VAL A 1 108 ? 0.383 -6.271 4.984 1.00 92.19 108 VAL A CA 1
ATOM 883 C C . VAL A 1 108 ? -0.595 -5.139 4.740 1.00 92.19 108 VAL A C 1
ATOM 885 O O . VAL A 1 108 ? -0.736 -4.657 3.620 1.00 92.19 108 VAL A O 1
ATOM 888 N N . LEU A 1 109 ? -1.265 -4.694 5.799 1.00 93.81 109 LEU A N 1
ATOM 889 C CA . LEU A 1 109 ? -2.085 -3.491 5.767 1.00 93.81 109 LEU A CA 1
ATOM 890 C C . LEU A 1 109 ? -1.175 -2.261 5.669 1.00 93.81 109 LEU A C 1
ATOM 892 O O . LEU A 1 109 ? -0.360 -2.037 6.553 1.00 93.81 109 LEU A O 1
ATOM 896 N N . ILE A 1 110 ? -1.332 -1.459 4.617 1.00 90.75 110 ILE A N 1
ATOM 897 C CA . ILE A 1 110 ? -0.565 -0.221 4.419 1.00 90.75 110 ILE A CA 1
ATOM 898 C C . ILE A 1 110 ? -1.355 0.988 4.903 1.00 90.75 110 ILE A C 1
ATOM 900 O O . ILE A 1 110 ? -0.849 1.787 5.690 1.00 90.75 110 ILE A O 1
ATOM 904 N N . TYR A 1 111 ? -2.610 1.089 4.462 1.00 87.88 111 TYR A N 1
ATOM 905 C CA . TYR A 1 111 ? -3.515 2.177 4.818 1.00 87.88 111 TYR A CA 1
ATOM 906 C C . TYR A 1 111 ? -4.869 1.625 5.255 1.00 87.88 111 TYR A C 1
ATOM 908 O O . TYR A 1 111 ? -5.409 0.723 4.613 1.00 87.88 111 TYR A O 1
ATOM 916 N N . ASP A 1 112 ? -5.436 2.214 6.308 1.00 90.50 112 ASP A N 1
ATOM 917 C CA . ASP A 1 112 ? -6.829 2.019 6.717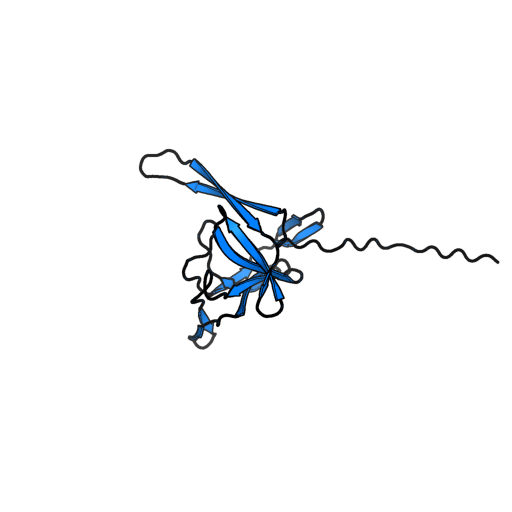 1.00 90.50 112 ASP A CA 1
ATOM 918 C C . ASP A 1 112 ? -7.551 3.373 6.724 1.00 90.50 112 ASP A C 1
ATOM 920 O O . ASP A 1 112 ? -7.516 4.119 7.703 1.00 90.50 112 ASP A O 1
ATOM 924 N N . PHE A 1 113 ? -8.219 3.694 5.616 1.00 85.75 113 PHE A N 1
ATOM 925 C CA . PHE A 1 113 ? -9.035 4.902 5.463 1.00 85.75 113 PHE A CA 1
ATOM 926 C C . PHE A 1 113 ? -10.322 4.862 6.307 1.00 85.75 113 PHE A C 1
ATOM 928 O O . PHE A 1 113 ? -11.073 5.836 6.349 1.00 85.75 113 PHE A O 1
ATOM 935 N N . GLY A 1 114 ? -10.613 3.743 6.972 1.00 87.06 114 GLY A N 1
ATOM 936 C CA . GLY A 1 114 ? -11.728 3.598 7.900 1.00 87.06 114 GLY A CA 1
ATOM 937 C C . GLY A 1 114 ? -11.349 3.955 9.337 1.00 87.06 114 GLY A C 1
ATOM 938 O O . GLY A 1 114 ? -12.250 4.177 10.160 1.00 87.06 114 GLY A O 1
ATOM 939 N N . ALA A 1 115 ? -10.046 4.036 9.629 1.00 89.88 115 ALA A N 1
ATOM 940 C CA . ALA A 1 115 ? -9.519 4.271 10.963 1.00 89.88 115 ALA A CA 1
ATOM 941 C C . ALA A 1 115 ? -9.925 5.645 11.521 1.00 89.88 115 ALA A C 1
ATOM 943 O O . ALA A 1 115 ? -10.184 6.619 10.805 1.00 89.88 115 ALA A O 1
ATOM 944 N N . LYS A 1 116 ? -10.024 5.715 12.845 1.00 90.75 116 LYS A N 1
ATOM 945 C CA . LYS A 1 116 ? -10.447 6.886 13.614 1.00 90.75 116 LYS A CA 1
ATOM 946 C C . LYS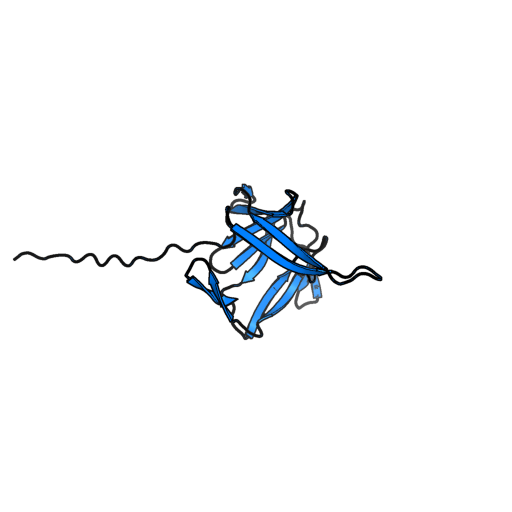 A 1 116 ? -9.366 7.273 14.605 1.00 90.75 116 LYS A C 1
ATOM 948 O O . LYS A 1 116 ? -8.563 6.446 15.021 1.00 90.75 116 LYS A O 1
ATOM 953 N N . ALA A 1 117 ? -9.385 8.533 15.035 1.00 92.00 117 ALA A N 1
ATOM 954 C CA . ALA A 1 117 ? -8.518 8.977 16.119 1.00 92.00 117 ALA A CA 1
ATOM 955 C C . ALA A 1 117 ? -8.690 8.068 17.352 1.00 92.00 117 ALA A C 1
ATOM 957 O O . ALA A 1 117 ? -9.813 7.865 17.818 1.00 92.00 117 ALA A O 1
ATOM 958 N N . GLY A 1 118 ? -7.581 7.531 17.857 1.00 92.62 118 GLY A N 1
ATOM 959 C CA . GLY A 1 118 ? -7.557 6.527 18.921 1.00 92.62 118 GLY A CA 1
ATOM 960 C C . GLY A 1 118 ? -7.321 5.091 18.448 1.00 92.62 118 GLY A C 1
ATOM 961 O O . GLY A 1 118 ? -6.919 4.260 19.263 1.00 92.62 118 GLY A O 1
ATOM 962 N N . ASP A 1 119 ? -7.525 4.797 17.163 1.00 93.81 119 ASP A N 1
ATOM 963 C CA . ASP A 1 119 ? -7.287 3.465 16.616 1.00 93.81 119 ASP A CA 1
ATOM 964 C C . ASP A 1 119 ? -5.787 3.160 16.512 1.00 93.81 119 ASP A C 1
ATOM 966 O O . ASP A 1 119 ? -4.933 4.049 16.397 1.00 93.81 119 ASP A O 1
ATOM 970 N N . LYS A 1 120 ? -5.484 1.862 16.533 1.00 92.69 120 LYS A N 1
ATOM 971 C CA . LYS A 1 120 ? -4.149 1.299 16.345 1.00 92.69 120 LYS A CA 1
ATOM 972 C C . LYS A 1 120 ? -4.190 0.227 15.275 1.00 92.69 120 LYS A C 1
ATOM 974 O O . LYS A 1 120 ? -5.123 -0.575 15.252 1.00 92.69 120 LYS A O 1
ATOM 979 N N . TYR A 1 121 ? -3.163 0.179 14.441 1.00 91.56 121 TYR A N 1
ATOM 980 C CA . TYR A 1 121 ? -2.945 -0.938 13.530 1.00 91.56 121 TYR A CA 1
ATOM 981 C C . TYR A 1 121 ? -1.460 -1.103 13.217 1.00 91.56 121 TYR A C 1
ATOM 983 O O . TYR A 1 121 ? -0.662 -0.192 13.430 1.00 91.56 121 TYR A O 1
ATOM 991 N N . MET A 1 122 ? -1.095 -2.286 12.729 1.00 90.31 122 MET A N 1
ATOM 992 C CA . MET A 1 122 ? 0.250 -2.562 12.236 1.00 90.31 122 MET A CA 1
ATOM 993 C C . MET A 1 122 ? 0.330 -2.228 10.747 1.00 90.31 122 MET A C 1
ATOM 995 O O . MET A 1 122 ? -0.550 -2.630 9.986 1.00 90.31 122 MET A O 1
ATOM 999 N N . THR A 1 123 ? 1.390 -1.535 10.343 1.00 90.25 123 THR A N 1
ATOM 1000 C CA . THR A 1 123 ? 1.728 -1.240 8.942 1.00 90.25 123 THR A CA 1
ATOM 1001 C C . THR A 1 123 ? 3.223 -1.438 8.712 1.00 90.25 123 THR A C 1
ATOM 1003 O O . THR A 1 123 ? 3.948 -1.742 9.656 1.00 90.25 123 THR A O 1
ATOM 1006 N N . VAL A 1 124 ? 3.702 -1.283 7.481 1.00 87.75 124 VAL A N 1
ATOM 1007 C CA . VAL A 1 124 ? 5.140 -1.315 7.178 1.00 87.75 124 VAL A CA 1
ATOM 1008 C C . VAL A 1 124 ? 5.794 0.047 7.384 1.00 87.75 124 VAL A C 1
ATOM 1010 O O . VAL A 1 124 ? 5.186 1.093 7.147 1.00 87.75 124 VAL A O 1
ATOM 1013 N N . SER A 1 125 ? 7.067 0.040 7.766 1.00 80.31 125 SER A N 1
ATOM 1014 C CA . SER A 1 125 ? 7.900 1.231 7.731 1.00 80.31 125 SER A CA 1
ATOM 1015 C C . SER A 1 125 ? 8.118 1.684 6.285 1.00 80.31 125 SER A C 1
ATOM 1017 O O . SER A 1 125 ? 8.453 0.903 5.392 1.00 80.31 125 SER A O 1
ATOM 1019 N N . MET A 1 126 ? 7.917 2.978 6.066 1.00 76.94 126 MET A N 1
ATOM 1020 C CA . MET A 1 126 ? 8.221 3.677 4.822 1.00 76.94 126 MET A CA 1
ATOM 1021 C C . MET A 1 126 ? 9.332 4.685 5.093 1.00 76.94 126 MET A C 1
ATOM 1023 O O . MET A 1 126 ? 9.489 5.155 6.226 1.00 76.94 126 MET A O 1
ATOM 1027 N N . ASP A 1 127 ? 10.097 5.026 4.064 1.00 72.44 127 ASP A N 1
ATOM 1028 C CA . ASP A 1 127 ? 11.039 6.128 4.159 1.00 72.44 127 ASP A CA 1
ATOM 1029 C C . ASP A 1 127 ? 10.320 7.479 4.310 1.00 72.44 127 ASP A C 1
ATOM 1031 O O . ASP A 1 127 ? 9.096 7.597 4.201 1.00 72.44 127 ASP A O 1
ATOM 1035 N N . GLY A 1 128 ? 11.096 8.531 4.587 1.00 62.97 128 GLY A N 1
ATOM 1036 C CA . GLY A 1 128 ? 10.564 9.885 4.766 1.00 62.97 128 GLY A CA 1
ATOM 1037 C C . GLY A 1 128 ? 9.870 10.471 3.528 1.00 62.97 128 GLY A C 1
ATOM 1038 O O . GLY A 1 128 ? 9.287 11.549 3.629 1.00 62.97 128 GLY A O 1
ATOM 1039 N N . TYR A 1 129 ? 9.926 9.781 2.388 1.00 65.31 129 TYR A N 1
ATOM 1040 C CA . TYR A 1 129 ? 9.344 10.172 1.108 1.00 65.31 129 TYR A CA 1
ATOM 1041 C C . TYR A 1 129 ? 8.167 9.268 0.695 1.00 65.31 129 TYR A C 1
ATOM 1043 O O . TYR A 1 129 ? 7.553 9.497 -0.347 1.00 65.31 129 TYR A O 1
ATOM 1051 N N . GLY A 1 130 ? 7.798 8.291 1.535 1.00 63.75 130 GLY A N 1
ATOM 1052 C CA . GLY A 1 130 ? 6.703 7.350 1.285 1.00 63.75 130 GLY A CA 1
ATOM 1053 C C . GLY A 1 130 ? 7.100 6.132 0.447 1.00 63.75 130 GLY A C 1
ATOM 1054 O O . GLY A 1 130 ? 6.224 5.363 0.056 1.00 63.75 130 GLY A O 1
ATOM 1055 N N . GLY A 1 131 ? 8.393 5.945 0.173 1.00 68.31 131 GLY A N 1
ATOM 1056 C CA . GLY A 1 131 ? 8.935 4.757 -0.476 1.00 68.31 131 GLY A CA 1
ATOM 1057 C C . GLY A 1 131 ? 9.064 3.579 0.491 1.00 68.31 131 GLY A C 1
ATOM 1058 O O . GLY A 1 131 ? 9.251 3.751 1.697 1.00 68.31 131 GLY A O 1
ATOM 1059 N N . PHE A 1 132 ? 8.980 2.357 -0.033 1.00 70.06 132 PHE A N 1
ATOM 1060 C CA . PHE A 1 132 ? 9.257 1.155 0.753 1.00 70.06 132 PHE A CA 1
ATOM 1061 C C . PHE A 1 132 ? 10.767 0.959 0.914 1.00 70.06 132 PHE A C 1
ATOM 1063 O O . PHE A 1 132 ? 11.525 1.032 -0.057 1.00 70.06 132 PHE A O 1
ATOM 1070 N N . 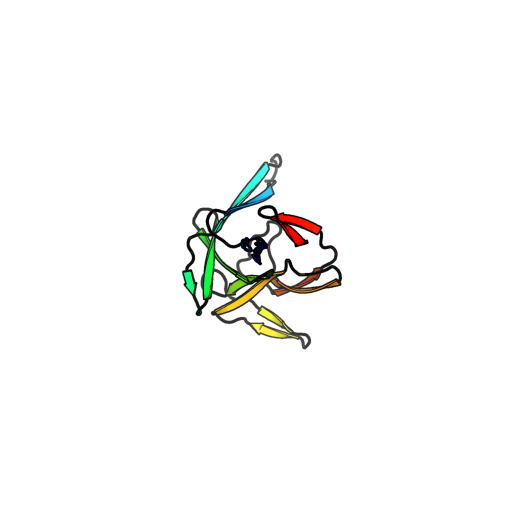TYR A 1 133 ? 11.207 0.668 2.138 1.00 67.38 133 TYR A N 1
ATOM 1071 C CA . TYR A 1 133 ? 12.566 0.187 2.364 1.00 67.38 133 TYR A CA 1
ATOM 1072 C C . TYR A 1 133 ? 12.768 -1.179 1.704 1.00 67.38 133 TYR A C 1
ATOM 1074 O O . TYR A 1 133 ? 11.828 -1.956 1.577 1.00 67.38 133 TYR A O 1
ATOM 1082 N N . ALA A 1 134 ? 14.017 -1.503 1.354 1.00 62.62 134 ALA A N 1
ATOM 1083 C CA . ALA A 1 134 ? 14.362 -2.835 0.849 1.00 62.62 134 ALA A CA 1
ATOM 1084 C C . ALA A 1 134 ? 14.029 -3.955 1.855 1.00 62.62 134 ALA A C 1
ATOM 1086 O O . ALA A 1 134 ? 13.750 -5.067 1.439 1.00 62.62 134 ALA A O 1
ATOM 1087 N N . ASN A 1 135 ? 14.038 -3.642 3.158 1.00 68.56 135 ASN A N 1
ATOM 1088 C CA . ASN A 1 135 ? 13.623 -4.535 4.241 1.00 68.56 135 ASN A CA 1
ATOM 1089 C C . ASN A 1 135 ? 12.675 -3.761 5.173 1.00 68.56 135 ASN A C 1
ATOM 1091 O O . ASN A 1 135 ? 13.141 -3.172 6.155 1.00 68.56 135 ASN A O 1
ATOM 1095 N N . PRO A 1 136 ? 11.381 -3.652 4.838 1.00 75.50 136 PRO A N 1
ATOM 1096 C CA . PRO A 1 136 ? 10.439 -2.917 5.661 1.00 75.50 136 PRO A CA 1
ATOM 1097 C C . PRO A 1 136 ? 10.150 -3.677 6.960 1.00 75.50 136 PRO A C 1
ATOM 1099 O O . PRO A 1 136 ? 9.920 -4.885 6.967 1.00 75.50 136 PRO A O 1
ATOM 1102 N N . GLU A 1 137 ? 10.133 -2.953 8.074 1.00 81.50 137 GLU A N 1
ATOM 1103 C CA . GLU A 1 137 ? 9.766 -3.490 9.385 1.00 81.50 137 GLU A CA 1
ATOM 1104 C C . GLU A 1 137 ? 8.293 -3.202 9.652 1.00 81.50 137 GLU A C 1
ATOM 1106 O O . GLU A 1 137 ? 7.788 -2.140 9.287 1.00 81.50 137 GLU A O 1
ATOM 1111 N N . MET A 1 138 ? 7.595 -4.105 10.334 1.00 88.81 138 MET A N 1
ATOM 1112 C CA . MET A 1 138 ? 6.248 -3.783 10.796 1.00 88.81 138 MET A CA 1
ATOM 1113 C C . MET A 1 138 ? 6.307 -2.847 11.999 1.00 88.81 138 MET A C 1
ATOM 1115 O O . MET A 1 138 ? 6.979 -3.120 12.995 1.00 88.81 138 MET A O 1
ATOM 1119 N N . VAL A 1 139 ? 5.520 -1.783 11.944 1.00 86.75 139 VAL A N 1
ATOM 1120 C CA . VAL A 1 139 ? 5.407 -0.773 12.989 1.00 86.75 139 VAL A CA 1
ATOM 1121 C C . VAL A 1 139 ? 3.954 -0.626 13.427 1.00 86.75 139 VAL A C 1
ATOM 1123 O O . VAL A 1 139 ? 3.039 -0.623 12.603 1.00 86.75 139 VAL A O 1
ATOM 1126 N N . GLU A 1 140 ? 3.732 -0.504 14.738 1.00 89.56 140 GLU A N 1
ATOM 1127 C CA . GLU A 1 140 ? 2.425 -0.096 15.260 1.00 89.56 140 GLU A CA 1
ATOM 1128 C C . GLU A 1 140 ? 2.268 1.405 15.027 1.00 89.56 140 GLU A C 1
ATOM 1130 O O . GLU A 1 140 ? 3.088 2.206 15.485 1.00 89.56 140 GLU A O 1
ATOM 1135 N N . VAL A 1 141 ? 1.196 1.793 14.345 1.00 89.19 141 VAL A N 1
ATOM 1136 C CA . VAL A 1 141 ? 0.804 3.192 14.202 1.00 89.19 141 VAL A CA 1
ATOM 1137 C C . VAL A 1 141 ? -0.410 3.490 15.064 1.00 89.19 141 VAL A C 1
ATOM 1139 O O . VAL A 1 141 ? -1.323 2.677 15.210 1.00 89.19 141 VAL A O 1
ATOM 1142 N N . TYR A 1 142 ? -0.411 4.690 15.637 1.00 92.44 142 TYR A N 1
ATOM 1143 C CA . TYR A 1 142 ? -1.524 5.232 16.403 1.00 92.44 142 TYR A CA 1
ATOM 1144 C C . TYR A 1 142 ? -2.122 6.411 15.648 1.00 92.44 142 TYR A C 1
ATOM 1146 O O . TYR A 1 142 ? -1.427 7.382 15.334 1.00 92.44 142 TYR A O 1
ATOM 1154 N N . VAL A 1 143 ? -3.420 6.341 15.371 1.00 90.12 143 VAL A N 1
ATOM 1155 C CA . VAL A 1 143 ? -4.118 7.410 14.662 1.00 90.12 143 VAL A CA 1
ATOM 1156 C C . VAL A 1 143 ? -4.373 8.552 15.641 1.00 90.12 143 VAL A C 1
ATOM 1158 O O . VAL A 1 143 ? -5.255 8.487 16.496 1.00 90.12 143 VAL A O 1
ATOM 1161 N N . VAL A 1 144 ? -3.582 9.619 15.532 1.00 90.00 144 VAL A N 1
ATOM 1162 C CA . VAL A 1 144 ? -3.716 10.816 16.385 1.00 90.00 144 VAL A CA 1
ATOM 1163 C C . VAL A 1 144 ? -4.829 11.734 15.882 1.00 90.00 144 VAL A C 1
ATOM 1165 O O . VAL A 1 144 ? -5.537 12.362 16.669 1.00 90.00 144 VAL A O 1
ATOM 1168 N N . LYS A 1 145 ? -4.986 11.817 14.563 1.00 85.94 145 LYS A N 1
ATOM 1169 C CA . LYS A 1 145 ? -5.972 12.648 13.883 1.00 85.94 145 LYS A CA 1
ATOM 1170 C C . LYS A 1 145 ? -6.355 11.956 12.581 1.00 85.94 145 LYS A C 1
ATOM 1172 O O . LYS A 1 145 ? -5.488 11.371 11.944 1.00 85.94 145 LYS A O 1
ATOM 1177 N N . ALA A 1 146 ? -7.629 12.045 12.224 1.00 83.31 146 ALA A N 1
ATOM 1178 C CA . ALA A 1 146 ? -8.124 11.662 10.914 1.00 83.31 146 ALA A CA 1
ATOM 1179 C C . ALA A 1 146 ? -8.781 12.898 10.298 1.00 83.31 146 ALA A C 1
ATOM 1181 O O . ALA A 1 146 ? -9.676 13.490 10.909 1.00 83.31 146 ALA A O 1
ATOM 1182 N N . ASP A 1 147 ? -8.294 13.311 9.137 1.00 79.75 147 ASP A N 1
ATOM 1183 C CA . ASP A 1 147 ? -8.898 14.372 8.336 1.00 79.75 147 ASP A CA 1
ATOM 1184 C C . ASP A 1 147 ? -9.769 13.745 7.247 1.00 79.75 147 ASP A C 1
ATOM 1186 O O . ASP A 1 147 ? -9.747 12.535 7.042 1.00 79.75 147 ASP A O 1
ATOM 1190 N N . THR A 1 148 ? -10.568 14.544 6.549 1.00 78.00 148 THR A N 1
ATOM 1191 C CA . THR A 1 148 ? -11.289 14.077 5.367 1.00 78.00 148 THR A CA 1
ATOM 1192 C C . THR A 1 148 ? -10.794 14.773 4.115 1.00 78.00 148 THR A C 1
ATOM 1194 O O . THR A 1 148 ? -10.515 15.971 4.095 1.00 78.00 148 THR A O 1
ATOM 1197 N N . ILE A 1 149 ? -10.647 13.987 3.056 1.00 70.19 149 ILE A N 1
ATOM 1198 C CA . ILE A 1 149 ? -10.255 14.428 1.727 1.00 70.19 149 ILE A CA 1
ATOM 1199 C C . ILE A 1 149 ? -11.328 14.026 0.725 1.00 70.19 149 ILE A C 1
ATOM 1201 O O . ILE A 1 149 ? -12.055 13.055 0.922 1.00 70.19 149 ILE A O 1
ATOM 1205 N N . MET A 1 150 ? -11.410 14.759 -0.378 1.00 70.31 150 MET A N 1
ATOM 1206 C CA . MET A 1 150 ? -12.257 14.371 -1.497 1.00 70.31 150 MET A CA 1
ATOM 1207 C C . MET A 1 150 ? -11.465 13.462 -2.433 1.00 70.31 150 MET A C 1
ATOM 1209 O O . MET A 1 150 ? -10.490 13.895 -3.042 1.00 70.31 150 MET A O 1
ATOM 1213 N N . VAL A 1 151 ? -11.902 12.214 -2.564 1.00 67.69 151 VAL A N 1
ATOM 1214 C CA . VAL A 1 151 ? -11.373 11.229 -3.510 1.00 67.69 151 VAL A CA 1
ATOM 1215 C C . VAL A 1 151 ? -12.481 10.896 -4.494 1.00 67.69 151 VAL A C 1
ATOM 1217 O O . VAL A 1 151 ? -13.531 10.401 -4.092 1.00 67.69 151 VAL A O 1
ATOM 1220 N N . ASN A 1 152 ? -12.267 11.208 -5.773 1.00 67.50 152 ASN A N 1
ATOM 1221 C CA . ASN A 1 152 ? -13.241 10.995 -6.851 1.00 67.50 152 ASN A CA 1
ATOM 1222 C C . ASN A 1 152 ? -14.632 11.576 -6.525 1.00 67.50 152 ASN A C 1
ATOM 1224 O O . ASN A 1 152 ? -15.662 10.968 -6.785 1.00 67.50 152 ASN A O 1
ATOM 1228 N N . GLY A 1 153 ? -14.669 12.759 -5.901 1.00 65.56 153 GLY A N 1
ATOM 1229 C CA . GLY A 1 153 ? -15.925 13.417 -5.522 1.00 65.56 153 GLY A CA 1
ATOM 1230 C C . GLY A 1 153 ? -16.602 12.854 -4.267 1.00 65.56 153 GLY A C 1
ATOM 1231 O O . GLY A 1 153 ? -17.688 13.315 -3.922 1.00 65.56 153 GLY A O 1
ATOM 1232 N N . HIS A 1 154 ? -15.954 11.937 -3.544 1.00 66.38 154 HIS A N 1
ATOM 1233 C CA . HIS A 1 154 ? -16.439 11.380 -2.284 1.00 66.38 154 HIS A CA 1
ATOM 1234 C C . HIS A 1 154 ? -15.531 11.740 -1.116 1.00 66.38 154 HIS A C 1
ATOM 1236 O O . HIS A 1 154 ? -14.308 11.691 -1.219 1.00 66.38 154 HIS A O 1
ATOM 1242 N N . GLU A 1 155 ? -16.143 12.060 0.019 1.00 72.81 155 GLU A N 1
ATOM 1243 C CA . GLU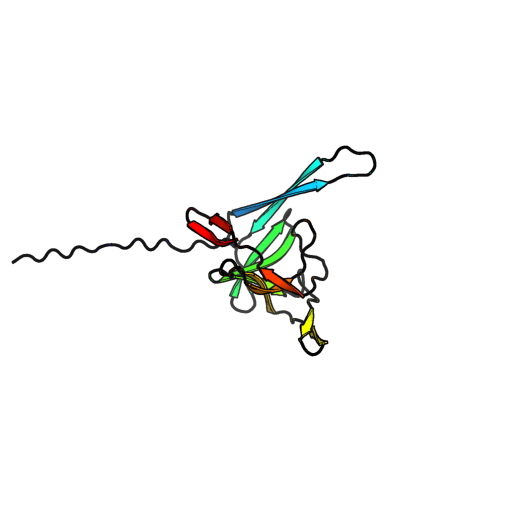 A 1 155 ? -15.411 12.295 1.254 1.00 72.81 155 GLU A CA 1
ATOM 1244 C C . GLU A 1 155 ? -14.850 10.966 1.779 1.00 72.81 155 GLU A C 1
ATOM 1246 O O . GLU A 1 155 ? -15.594 10.023 2.057 1.00 72.81 155 GLU A O 1
ATOM 1251 N N . ARG A 1 156 ? -13.526 10.883 1.899 1.00 70.06 156 ARG A N 1
ATOM 1252 C CA . ARG A 1 156 ? -12.800 9.756 2.489 1.00 70.06 156 ARG A CA 1
ATOM 1253 C C . ARG A 1 156 ? -11.921 10.250 3.623 1.00 70.06 156 ARG A C 1
ATOM 1255 O O . ARG A 1 156 ? -11.370 11.343 3.533 1.00 70.06 156 ARG A O 1
ATOM 1262 N N . ARG A 1 157 ? -11.791 9.464 4.693 1.00 71.44 157 ARG A N 1
ATOM 1263 C CA . ARG A 1 157 ? -10.890 9.828 5.792 1.00 71.44 157 ARG A CA 1
ATOM 1264 C C . ARG A 1 157 ? -9.444 9.524 5.407 1.00 71.44 157 ARG A C 1
ATOM 1266 O O . ARG A 1 157 ? -9.197 8.584 4.657 1.00 71.44 157 ARG A O 1
ATOM 1273 N N . ARG A 1 158 ? -8.525 10.340 5.906 1.00 60.78 158 ARG A N 1
ATOM 1274 C CA . ARG A 1 158 ? -7.075 10.252 5.757 1.00 60.78 158 ARG A CA 1
ATOM 1275 C C . ARG A 1 158 ? -6.425 10.328 7.128 1.00 60.78 158 ARG A C 1
ATOM 1277 O O . ARG A 1 158 ? -6.876 11.175 7.932 1.00 60.78 158 ARG A O 1
#

Foldseek 3Di:
DDDDDDPPPPCPPDDDDPQDAPDKDKFWDWDDDVPDDIDIDIWIWGWDDWDQDLNDIWTFIDTPNDGQFTWDDDPQWIKTFCQVPNHAQEWAADPVRDIDGDDGGDIFTAGRLVDAQADKDWHWDAPPRRHHDSHTYIDIDGRNHWDWDQDPNDTIID

Sequence (158 aa):
MLTVAVLSSVSGYAYEPLVQEGLVWNTSHEEREYNSSPRTVIDSWYFDAPVEMCGRTYHPLKQNDKTFGYMRQDGDKVYLLVDGDNISDIWYYNENRDRFELSTGDEVLIYDFGAKAGDKYMTVSMDGYGGFYANPEMVEVYVVKADTIMVNGHERRR

Secondary structure (DSSP, 8-state):
------------PPPPPSSSTT-EEEEEEEE--TTS--EEEEEEEEE-S-EEETTEEEEEEEETTEEEEEEEEETTEEEEE--SSSS---EEE-TT--EEEPPTT-EEEEEETT--TT-EEEEE-B-TTSPBPSSPBEEEEE-S---EEEETTEEEE-

pLDDT: mean 82.5, std 15.19, range [31.62, 97.81]

Mean predicted aligned error: 8.7 Å

Radius of gyration: 19.85 Å; Cα contacts (8 Å, |Δi|>4): 291; chains: 1; bounding box: 84×41×39 Å

Solvent-accessible surface area (backbone atoms only — not comparable to full-atom values): 9608 Å² total; per-residue (Å²): 138,85,82,83,83,80,80,78,76,76,80,75,76,78,86,77,72,85,69,40,61,93,46,72,51,74,44,75,50,78,48,68,59,93,97,49,76,72,42,82,46,76,49,61,35,35,31,43,78,69,42,83,51,92,91,42,72,26,27,36,36,27,45,93,89,40,73,59,37,36,32,34,62,61,86,53,32,31,34,37,45,26,68,62,78,62,30,41,79,34,37,39,65,50,97,86,66,48,80,46,72,63,50,71,72,39,73,43,46,67,45,58,41,73,60,45,60,76,40,71,50,64,24,64,44,55,48,102,79,72,46,75,48,86,64,27,42,55,39,82,44,71,34,82,67,56,49,75,44,76,56,97,90,36,84,40,45,82

Nearest PDB structures (foldseek):
  4on1-assembly1_A  TM=3.793E-01  e=5.905E+00  Bacteroides fragilis
  7qng-assembly1_A  TM=9.661E-02  e=6.227E+00  Homo sapiens